Protein AF-A0A8T5SVM9-F1 (afdb_monomer_lite)

Radius of gyration: 19.61 Å; chains: 1; bounding box: 52×28×61 Å

Foldseek 3Di:
DQAKKFKAFLPQGHTLAMDGQDPPDCDPQQSVQQSVQLVVQVVDPPHDNQQWDDGPVQWTWGWDDAPNGIIIIGIDRPPDDPVLVNVLRHVLSVLLNVCVVPDDSVCCRVCSCVSSDPSPDDDDDDDDDDDPPPCPVVLVCQQVVVDPDVPRDRRDDADDDPDDDQGDDDPDGHDDDD

Secondary structure (DSSP, 8-state):
-EEEEEEEETTT--EEEEEE-SS----HHHHHHHHHHHHHHHHSTT--TTPPEEETTTEEEEEEEETTTEEEEEEE-S-S-HHHHHHHHHHHHHHHHHHHTTS-HHHHHHHHHHHHGGGT-----------TTSSHHHHHHHHTTSSPPTTS---------SS------TT-------

Sequence (178 aa):
MIHNVLLIEKADGNVVVKTRFWKIDFLESDIAEFLAGFRDLYTTEGLAEDTPVFVAEKHKVFHGTVDGDMLLLLVTDGRDEDRVIQHRVREGAARVSTALRGNSIGYIRDNLDDILGELIFTRFKVSFVGSGGVGKSTLLRLLFGKEPAPGGYTPTINVAVDSSETIQFGTFLVTVWD

Structure (mmCIF, N/CA/C/O backbone):
data_AF-A0A8T5SVM9-F1
#
_entry.id   AF-A0A8T5SVM9-F1
#
loop_
_atom_site.group_PDB
_atom_site.id
_atom_site.type_symbol
_atom_site.label_atom_id
_atom_site.label_alt_id
_atom_site.label_comp_id
_atom_site.label_asym_id
_atom_site.label_entity_id
_atom_site.label_seq_id
_atom_site.pdbx_PDB_ins_code
_atom_site.Cartn_x
_atom_site.Cartn_y
_atom_site.Cartn_z
_atom_site.occupancy
_atom_site.B_iso_or_equiv
_atom_site.auth_seq_id
_atom_site.auth_comp_id
_atom_site.auth_asym_id
_atom_site.auth_atom_id
_atom_site.pdbx_PDB_model_num
ATOM 1 N N . MET A 1 1 ? 8.673 6.467 2.342 1.00 81.00 1 MET A N 1
ATOM 2 C CA . MET A 1 1 ? 8.393 5.392 1.391 1.00 81.00 1 MET A CA 1
ATOM 3 C C . MET A 1 1 ? 7.391 4.374 1.857 1.00 81.00 1 MET A C 1
ATOM 5 O O . MET A 1 1 ? 7.600 3.735 2.885 1.00 81.00 1 MET A O 1
ATOM 9 N N . ILE A 1 2 ? 6.359 4.137 1.043 1.00 90.00 2 ILE A N 1
ATOM 10 C CA . ILE A 1 2 ? 5.454 2.988 1.185 1.00 90.00 2 ILE A CA 1
ATOM 11 C C . ILE A 1 2 ? 6.179 1.722 0.732 1.00 90.00 2 ILE A C 1
ATOM 13 O O . ILE A 1 2 ? 6.588 1.616 -0.426 1.00 90.00 2 ILE A O 1
ATOM 17 N N . HIS A 1 3 ? 6.310 0.746 1.633 1.00 90.19 3 HIS A N 1
ATOM 18 C CA . HIS A 1 3 ? 7.018 -0.494 1.343 1.00 90.19 3 HIS A CA 1
ATOM 19 C C . HIS A 1 3 ? 6.173 -1.772 1.359 1.00 90.19 3 HIS A C 1
ATOM 21 O O . HIS A 1 3 ? 6.505 -2.719 0.638 1.00 90.19 3 HIS A O 1
ATOM 27 N N . ASN A 1 4 ? 5.060 -1.792 2.095 1.00 94.25 4 ASN A N 1
ATOM 28 C CA . ASN A 1 4 ? 4.025 -2.820 1.968 1.00 94.25 4 ASN A CA 1
ATOM 29 C C . ASN A 1 4 ? 2.640 -2.175 1.904 1.00 94.25 4 ASN A C 1
ATOM 31 O O . ASN A 1 4 ? 2.387 -1.162 2.555 1.00 94.25 4 ASN A O 1
ATOM 35 N N . VAL A 1 5 ? 1.742 -2.812 1.161 1.00 95.94 5 VAL A N 1
ATOM 36 C CA . VAL A 1 5 ? 0.309 -2.519 1.151 1.00 95.94 5 VAL A CA 1
ATOM 37 C C . VAL A 1 5 ? -0.434 -3.785 1.486 1.00 95.94 5 VAL A C 1
ATOM 39 O O . VAL A 1 5 ? -0.148 -4.835 0.911 1.00 95.94 5 VAL A O 1
ATOM 42 N N . LEU A 1 6 ? -1.369 -3.689 2.421 1.00 97.81 6 LEU A N 1
ATOM 43 C CA . LEU A 1 6 ? -2.169 -4.822 2.849 1.00 97.81 6 LEU A CA 1
ATOM 44 C C . LEU A 1 6 ? -3.638 -4.432 2.882 1.00 97.81 6 LEU A C 1
ATOM 46 O O . LEU A 1 6 ? -3.975 -3.338 3.320 1.00 97.81 6 LEU A O 1
ATOM 50 N N . LEU A 1 7 ? -4.503 -5.350 2.477 1.00 97.94 7 LEU A N 1
ATOM 51 C CA . LEU A 1 7 ? -5.898 -5.349 2.889 1.00 97.94 7 LEU A CA 1
ATOM 52 C C . LEU A 1 7 ? -6.058 -6.487 3.892 1.00 97.94 7 LEU A C 1
ATOM 54 O O . LEU A 1 7 ? -5.739 -7.635 3.568 1.00 97.94 7 LEU A O 1
ATOM 58 N N . ILE A 1 8 ? -6.512 -6.162 5.097 1.00 97.94 8 ILE A N 1
ATOM 59 C CA . ILE A 1 8 ? -6.701 -7.133 6.177 1.00 97.94 8 ILE A CA 1
ATOM 60 C C . ILE A 1 8 ? -8.121 -7.067 6.733 1.00 97.94 8 ILE A C 1
ATOM 62 O O . ILE A 1 8 ? -8.768 -6.019 6.680 1.00 97.94 8 ILE A O 1
ATOM 66 N N . GLU A 1 9 ? -8.591 -8.167 7.307 1.00 96.88 9 GLU A N 1
ATOM 67 C CA . GLU A 1 9 ? -9.802 -8.178 8.126 1.00 96.88 9 GLU A CA 1
ATOM 68 C C . GLU A 1 9 ? -9.537 -7.467 9.460 1.00 96.88 9 GLU A C 1
ATOM 70 O O . GLU A 1 9 ? -8.530 -7.699 10.130 1.00 96.88 9 GLU A O 1
ATOM 75 N N . LYS A 1 10 ? -10.451 -6.583 9.870 1.00 94.81 10 LYS A N 1
ATOM 76 C CA . LYS A 1 10 ? -10.325 -5.783 11.098 1.00 94.81 10 LYS A CA 1
ATOM 77 C C . LYS A 1 10 ? -10.420 -6.638 12.368 1.00 94.81 10 LYS A C 1
ATOM 79 O O . LYS A 1 10 ? -9.892 -6.253 13.412 1.00 94.81 10 LYS A O 1
ATOM 84 N N . ALA A 1 11 ? -11.126 -7.767 12.297 1.00 93.81 11 ALA A N 1
ATOM 85 C CA . ALA A 1 11 ? -11.430 -8.608 13.451 1.00 93.81 11 ALA A CA 1
ATOM 86 C C . ALA A 1 11 ? -10.179 -9.298 14.019 1.00 93.81 11 ALA A C 1
ATOM 88 O O . ALA A 1 11 ? -9.924 -9.221 15.224 1.00 93.81 11 ALA A O 1
ATOM 89 N N . ASP A 1 12 ? -9.389 -9.929 13.155 1.00 93.88 12 ASP A N 1
ATOM 90 C CA . ASP A 1 12 ? -8.274 -10.802 13.532 1.00 93.88 12 ASP A CA 1
ATOM 91 C C . ASP A 1 12 ? -6.975 -10.529 12.761 1.00 93.88 12 ASP A C 1
ATOM 93 O O . ASP A 1 12 ? -5.929 -11.061 13.127 1.00 93.88 12 ASP A O 1
ATOM 97 N N . GLY A 1 13 ? -7.008 -9.660 11.748 1.00 96.25 13 GLY A N 1
ATOM 98 C CA . GLY A 1 13 ? -5.839 -9.327 10.941 1.00 96.25 13 GLY A CA 1
ATOM 99 C C . GLY A 1 13 ? -5.555 -10.303 9.816 1.00 96.25 13 GLY A C 1
ATOM 100 O O . GLY A 1 13 ? -4.468 -10.229 9.238 1.00 96.25 13 GLY A O 1
ATOM 101 N N . ASN A 1 14 ? -6.501 -11.185 9.473 1.00 96.75 14 ASN A N 1
ATOM 102 C CA . ASN A 1 14 ? -6.359 -12.065 8.319 1.00 96.75 14 ASN A CA 1
ATOM 103 C C . ASN A 1 14 ? -6.029 -11.253 7.067 1.00 96.75 14 ASN A C 1
ATOM 105 O O . ASN A 1 14 ? -6.722 -10.297 6.714 1.00 96.75 14 ASN A O 1
ATOM 109 N N . VAL A 1 15 ? -4.960 -11.646 6.377 1.00 97.62 15 VAL A N 1
ATOM 110 C CA . VAL A 1 15 ? -4.504 -10.958 5.171 1.00 97.62 15 VAL A CA 1
ATOM 111 C C . VAL A 1 15 ? -5.347 -11.400 3.982 1.00 97.62 15 VAL A C 1
ATOM 113 O O . VAL A 1 15 ? -5.249 -12.538 3.529 1.00 97.62 15 VAL A O 1
ATOM 116 N N . VAL A 1 16 ? -6.128 -10.472 3.430 1.00 96.00 16 VAL A N 1
ATOM 117 C CA . VAL A 1 16 ? -6.869 -10.676 2.178 1.00 96.00 16 VAL A CA 1
ATOM 118 C C . VAL A 1 16 ? -5.912 -10.608 0.992 1.00 96.00 16 VAL A C 1
ATOM 120 O O . VAL A 1 16 ? -5.931 -11.461 0.104 1.00 96.00 16 VAL A O 1
ATOM 123 N N . VAL A 1 17 ? -5.061 -9.581 0.977 1.00 95.56 17 VAL A N 1
ATOM 124 C CA . VAL A 1 17 ? -4.038 -9.367 -0.049 1.00 95.56 17 VAL A CA 1
ATOM 125 C C . VAL A 1 17 ? -2.889 -8.546 0.519 1.00 95.56 17 VAL A C 1
ATOM 127 O O . VAL A 1 17 ? -3.089 -7.666 1.356 1.00 95.56 17 VAL A O 1
ATOM 130 N N . LYS A 1 18 ? -1.674 -8.843 0.052 1.00 94.38 18 LYS A N 1
ATOM 131 C CA . LYS A 1 18 ? -0.454 -8.125 0.408 1.00 94.38 18 LYS A CA 1
ATOM 132 C C . LYS A 1 18 ? 0.417 -7.921 -0.824 1.00 94.38 18 LYS A C 1
ATOM 134 O O . LYS A 1 18 ? 0.841 -8.892 -1.449 1.00 94.38 18 LYS A O 1
ATOM 139 N N . THR A 1 19 ? 0.761 -6.667 -1.086 1.00 90.06 19 THR A N 1
ATOM 140 C CA . THR A 1 19 ? 1.732 -6.272 -2.108 1.00 90.06 19 THR A CA 1
ATOM 141 C C . THR A 1 19 ? 2.967 -5.699 -1.417 1.00 90.06 19 THR A C 1
ATOM 143 O O . THR A 1 19 ? 2.868 -4.827 -0.551 1.00 90.06 19 THR A O 1
ATOM 146 N N . ARG A 1 20 ? 4.152 -6.203 -1.777 1.00 87.19 20 ARG A N 1
ATOM 147 C CA . ARG A 1 20 ? 5.443 -5.772 -1.222 1.00 87.19 20 ARG A CA 1
ATOM 148 C C . ARG A 1 20 ? 6.276 -5.111 -2.316 1.00 87.19 20 ARG A C 1
ATOM 150 O O . ARG A 1 20 ? 6.616 -5.767 -3.298 1.00 87.19 20 ARG A O 1
ATOM 157 N N . PHE A 1 21 ? 6.659 -3.853 -2.113 1.00 77.31 21 PHE A N 1
ATOM 158 C CA . PHE A 1 21 ? 7.423 -3.079 -3.102 1.00 77.31 21 PHE A CA 1
ATOM 159 C C . PHE A 1 21 ? 8.937 -3.132 -2.884 1.00 77.31 21 PHE A C 1
ATOM 161 O O . PHE A 1 21 ? 9.702 -2.810 -3.787 1.00 77.31 21 PHE A O 1
ATOM 168 N N . TRP A 1 22 ? 9.372 -3.559 -1.696 1.00 73.19 22 TRP A N 1
ATOM 169 C CA . TRP A 1 22 ? 10.771 -3.510 -1.262 1.00 73.19 22 TRP A CA 1
ATOM 170 C C . TRP A 1 22 ? 11.147 -4.738 -0.465 1.00 73.19 22 TRP A C 1
ATOM 172 O O . TRP A 1 22 ? 10.284 -5.415 0.084 1.00 73.19 22 TRP A O 1
ATOM 182 N N . LYS A 1 23 ? 12.445 -4.989 -0.293 1.00 78.25 23 LYS A N 1
ATOM 183 C CA . LYS A 1 23 ? 12.946 -6.048 0.600 1.00 78.25 23 LYS A CA 1
ATOM 184 C C . LYS A 1 23 ? 12.845 -5.664 2.088 1.00 78.25 23 LYS A C 1
ATOM 186 O O . LYS A 1 23 ? 13.755 -5.939 2.859 1.00 78.25 23 LYS A O 1
ATOM 191 N N . ILE A 1 24 ? 11.751 -5.005 2.470 1.00 82.69 24 ILE A N 1
ATOM 192 C CA . ILE A 1 24 ? 11.396 -4.690 3.852 1.00 82.69 24 ILE A CA 1
ATOM 193 C C . ILE A 1 24 ? 10.156 -5.512 4.193 1.00 82.69 24 ILE A C 1
ATOM 195 O O . ILE A 1 24 ? 9.064 -5.269 3.667 1.00 82.69 24 ILE A O 1
ATOM 199 N N . ASP A 1 25 ? 10.330 -6.497 5.065 1.00 89.06 25 ASP A N 1
ATOM 200 C CA . ASP A 1 25 ? 9.250 -7.389 5.466 1.00 89.06 25 ASP A CA 1
ATOM 201 C C . ASP A 1 25 ? 8.342 -6.752 6.521 1.00 89.06 25 ASP A C 1
ATOM 203 O O . ASP A 1 25 ? 8.806 -6.066 7.433 1.00 89.06 25 ASP A O 1
ATOM 207 N N . PHE A 1 26 ? 7.044 -7.013 6.362 1.00 95.62 26 PHE A N 1
ATOM 208 C CA . PHE A 1 26 ? 5.986 -6.731 7.331 1.00 95.62 26 PHE A CA 1
ATOM 209 C C . PHE A 1 26 ? 5.320 -8.060 7.689 1.00 95.62 26 PHE A C 1
ATOM 211 O O . PHE A 1 26 ? 4.613 -8.639 6.858 1.00 95.62 26 PHE A O 1
ATOM 218 N N . LEU A 1 27 ? 5.673 -8.619 8.838 1.00 95.50 27 LEU A N 1
ATOM 219 C CA . LEU A 1 27 ? 5.352 -9.991 9.231 1.00 95.50 27 LEU A CA 1
ATOM 220 C C . LEU A 1 27 ? 3.969 -10.085 9.889 1.00 95.50 27 LEU A C 1
ATOM 222 O O . LEU A 1 27 ? 3.358 -9.077 10.223 1.00 95.50 27 LEU A O 1
ATOM 226 N N . GLU A 1 28 ? 3.481 -11.305 10.113 1.00 95.56 28 GLU A N 1
ATOM 227 C CA . GLU A 1 28 ? 2.230 -11.526 10.858 1.00 95.56 28 GLU A CA 1
ATOM 228 C C . GLU A 1 28 ? 2.304 -10.973 12.290 1.00 95.56 28 GLU A C 1
ATOM 230 O O . GLU A 1 28 ? 1.329 -10.410 12.782 1.00 95.56 28 GLU A O 1
ATOM 235 N N . SER A 1 29 ? 3.477 -11.043 12.931 1.00 96.31 29 SER A N 1
ATOM 236 C CA . SER A 1 29 ? 3.722 -10.397 14.227 1.00 96.31 29 SER A CA 1
ATOM 237 C C . SER A 1 29 ? 3.523 -8.883 14.169 1.00 96.31 29 SER A C 1
ATOM 239 O O . SER A 1 29 ? 2.940 -8.310 15.084 1.00 96.31 29 SER A O 1
ATOM 241 N N . ASP A 1 30 ? 3.952 -8.254 13.071 1.00 97.94 30 ASP A N 1
ATOM 242 C CA . ASP A 1 30 ? 3.835 -6.810 12.868 1.00 97.94 30 ASP A CA 1
ATOM 243 C C . ASP A 1 30 ? 2.355 -6.418 12.653 1.00 97.94 30 ASP A C 1
ATOM 245 O O . ASP A 1 30 ? 1.907 -5.371 13.114 1.00 97.94 30 ASP A O 1
ATOM 249 N N . ILE A 1 31 ? 1.552 -7.280 12.010 1.00 98.06 31 ILE A N 1
ATOM 250 C CA . ILE A 1 31 ? 0.095 -7.089 11.876 1.00 98.06 31 ILE A CA 1
ATOM 251 C C . ILE A 1 31 ? -0.597 -7.183 13.241 1.00 98.06 31 ILE A C 1
ATOM 253 O O . ILE A 1 31 ? -1.464 -6.367 13.551 1.00 98.06 31 ILE A O 1
ATOM 257 N N . ALA A 1 32 ? -0.220 -8.162 14.065 1.00 97.12 32 ALA A N 1
ATOM 258 C CA . ALA A 1 32 ? -0.790 -8.324 15.398 1.00 97.12 32 ALA A CA 1
ATOM 259 C C . ALA A 1 32 ? -0.465 -7.124 16.306 1.00 97.12 32 ALA A C 1
ATOM 261 O O . ALA A 1 32 ? -1.351 -6.609 16.990 1.00 97.12 32 ALA A O 1
ATOM 262 N N . GLU A 1 33 ? 0.781 -6.644 16.269 1.00 97.44 33 GLU A N 1
ATOM 263 C CA . GLU A 1 33 ? 1.210 -5.436 16.979 1.00 97.44 33 GLU A CA 1
ATOM 264 C C . GLU A 1 33 ? 0.470 -4.189 16.468 1.00 97.44 33 GLU A C 1
ATOM 266 O O . GLU A 1 33 ? -0.045 -3.409 17.271 1.00 97.44 33 GLU A O 1
ATOM 271 N N . PHE A 1 34 ? 0.315 -4.047 15.144 1.00 97.88 34 PHE A N 1
ATOM 272 C CA . PHE A 1 34 ? -0.510 -2.993 14.549 1.00 97.88 34 PHE A CA 1
ATOM 273 C C . PHE A 1 34 ? -1.942 -3.019 15.094 1.00 97.88 34 PHE A C 1
ATOM 275 O O . PHE A 1 34 ? -2.451 -1.981 15.502 1.00 97.88 34 PHE A O 1
ATOM 282 N N . LEU A 1 35 ? -2.602 -4.182 15.112 1.00 96.88 35 LEU A N 1
ATOM 283 C CA . LEU A 1 35 ? -3.989 -4.290 15.569 1.00 96.88 35 LEU A CA 1
ATOM 284 C C . LEU A 1 35 ? -4.154 -3.968 17.053 1.00 96.88 35 LEU A C 1
ATOM 286 O O . LEU A 1 35 ? -5.185 -3.410 17.430 1.00 96.88 35 LEU A O 1
ATOM 290 N N . ALA A 1 36 ? -3.167 -4.307 17.885 1.00 95.25 36 ALA A N 1
ATOM 291 C CA . ALA A 1 36 ? -3.151 -3.897 19.283 1.00 95.25 36 ALA A CA 1
ATOM 292 C C . ALA A 1 36 ? -3.114 -2.364 19.390 1.00 95.25 36 ALA A C 1
ATOM 294 O O . ALA A 1 36 ? -4.038 -1.774 19.947 1.00 95.25 36 ALA A O 1
ATOM 295 N N . GLY A 1 37 ? -2.140 -1.717 18.738 1.00 95.25 37 GLY A N 1
ATOM 296 C CA . GLY A 1 37 ? -2.034 -0.255 18.735 1.00 95.25 37 GLY A CA 1
ATOM 297 C C . GLY A 1 37 ? -3.250 0.441 18.113 1.00 95.25 37 GLY A C 1
ATOM 298 O O . GLY A 1 37 ? -3.738 1.435 18.639 1.00 95.25 37 GLY A O 1
ATOM 299 N N . PHE A 1 38 ? -3.805 -0.110 17.033 1.00 94.62 38 PHE A N 1
ATOM 300 C CA . PHE A 1 38 ? -5.012 0.399 16.382 1.00 94.62 38 PHE A CA 1
ATOM 301 C C . PHE A 1 38 ? -6.231 0.357 17.310 1.00 94.62 38 PHE A C 1
ATOM 303 O O . PHE A 1 38 ? -7.015 1.299 17.319 1.00 94.62 38 PHE A O 1
ATOM 310 N N . ARG A 1 39 ? -6.402 -0.702 18.114 1.00 92.75 39 ARG A N 1
ATOM 311 C CA . ARG A 1 39 ? -7.482 -0.774 19.114 1.00 92.75 39 ARG A CA 1
ATOM 312 C C . ARG A 1 39 ? -7.279 0.254 20.225 1.00 92.75 39 ARG A C 1
ATOM 314 O O . ARG A 1 39 ? -8.248 0.907 20.612 1.00 92.75 39 ARG A O 1
ATOM 321 N N . ASP A 1 40 ? -6.039 0.445 20.666 1.00 91.31 40 ASP A N 1
ATOM 322 C CA . ASP A 1 40 ? -5.701 1.425 21.699 1.00 91.31 40 ASP A CA 1
ATOM 323 C C . ASP A 1 40 ? -6.039 2.857 21.257 1.00 91.31 40 ASP A C 1
ATOM 325 O O . ASP A 1 40 ? -6.560 3.631 22.068 1.00 91.31 40 ASP A O 1
ATOM 329 N N . LEU A 1 41 ? -5.861 3.193 19.968 1.00 89.75 41 LEU A N 1
ATOM 330 C CA . LEU A 1 41 ? -6.251 4.496 19.405 1.00 89.75 41 LEU A CA 1
ATOM 331 C C . LEU A 1 41 ? -7.725 4.833 19.668 1.00 89.75 41 LEU A C 1
ATOM 333 O O . LEU A 1 41 ? -8.024 5.953 20.065 1.00 89.75 41 LEU A O 1
ATOM 337 N N . TYR A 1 42 ? -8.643 3.873 19.503 1.00 81.31 42 TYR A N 1
ATOM 338 C CA . TYR A 1 42 ? -10.081 4.107 19.726 1.00 81.31 42 TYR A CA 1
ATOM 339 C C . TYR A 1 42 ? -10.448 4.291 21.196 1.00 81.31 42 TYR A C 1
ATOM 341 O O . TYR A 1 42 ? -11.511 4.825 21.507 1.00 81.31 42 TYR A O 1
ATOM 349 N N . THR A 1 43 ? -9.597 3.820 22.103 1.00 85.94 43 THR A N 1
ATOM 350 C CA . THR A 1 43 ? -9.823 3.930 23.549 1.00 85.94 43 THR A CA 1
ATOM 351 C C . THR A 1 43 ? -9.101 5.119 24.176 1.00 85.94 43 THR A C 1
ATOM 353 O O . THR A 1 43 ? -9.379 5.464 25.323 1.00 85.94 43 THR A O 1
ATOM 356 N N . THR A 1 44 ? -8.192 5.759 23.436 1.00 87.69 44 THR A N 1
ATOM 357 C CA . THR A 1 44 ? -7.355 6.845 23.943 1.00 87.69 44 THR A CA 1
ATOM 358 C C . THR A 1 44 ? -7.972 8.199 23.608 1.00 87.69 44 THR A C 1
ATOM 360 O O . THR A 1 44 ? -8.061 8.591 22.445 1.00 87.69 44 THR A O 1
ATOM 363 N N . GLU A 1 45 ? -8.368 8.953 24.634 1.00 84.75 45 GLU A N 1
ATOM 364 C CA . GLU A 1 45 ? -8.890 10.310 24.452 1.00 84.75 45 GLU A CA 1
ATOM 365 C C . GLU A 1 45 ? -7.831 11.254 23.855 1.00 84.75 45 GLU A C 1
ATOM 367 O O . GLU A 1 45 ? -6.677 11.284 24.282 1.00 84.75 45 GLU A O 1
ATOM 372 N N . GLY A 1 46 ? -8.240 12.066 22.875 1.00 83.06 46 GLY A N 1
ATOM 373 C CA . GLY A 1 46 ? -7.391 13.092 22.261 1.00 83.06 46 GLY A CA 1
ATOM 374 C C . GLY A 1 46 ? -6.571 12.635 21.050 1.00 83.06 46 GLY A C 1
ATOM 375 O O . GLY A 1 46 ? -5.928 13.479 20.425 1.00 83.06 46 GLY A O 1
ATOM 376 N N . LEU A 1 47 ? -6.620 11.352 20.676 1.00 86.25 47 LEU A N 1
ATOM 377 C CA . LEU A 1 47 ? -6.047 10.864 19.420 1.00 86.25 47 LEU A CA 1
ATOM 378 C C . LEU A 1 47 ? -7.098 10.838 18.309 1.00 86.25 47 LEU A C 1
ATOM 380 O O . LEU A 1 47 ? -8.253 10.477 18.523 1.00 86.25 47 LEU A O 1
ATOM 384 N N . ALA A 1 48 ? -6.688 11.231 17.103 1.00 88.06 48 ALA A N 1
ATOM 385 C CA . ALA A 1 48 ? -7.527 11.094 15.919 1.00 88.06 48 ALA A CA 1
ATOM 386 C C . ALA A 1 48 ? -7.545 9.631 15.454 1.00 88.06 48 ALA A C 1
ATOM 388 O O . ALA A 1 48 ? -6.518 8.952 15.506 1.00 88.06 48 ALA A O 1
ATOM 389 N N . GLU A 1 49 ? -8.680 9.154 14.941 1.00 87.12 49 GLU A N 1
ATOM 390 C CA . GLU A 1 49 ? -8.822 7.769 14.459 1.00 87.12 49 GLU A CA 1
ATOM 391 C C . GLU A 1 49 ? -7.874 7.423 13.296 1.00 87.12 49 GLU A C 1
ATOM 393 O O . GLU A 1 49 ? -7.589 6.250 13.066 1.00 87.12 49 GLU A O 1
ATOM 398 N N . ASP A 1 50 ? -7.374 8.424 12.562 1.00 89.62 50 ASP A N 1
ATOM 399 C CA . ASP A 1 50 ? -6.419 8.277 11.455 1.00 89.62 50 ASP A CA 1
ATOM 400 C C . ASP A 1 50 ? -4.957 8.548 11.859 1.00 89.62 50 ASP A C 1
ATOM 402 O O . ASP A 1 50 ? -4.079 8.711 11.000 1.00 89.62 50 ASP A O 1
ATOM 406 N N . THR A 1 51 ? -4.679 8.573 13.168 1.00 94.88 51 THR A N 1
ATOM 407 C CA . THR A 1 51 ? -3.313 8.638 13.705 1.00 94.88 51 THR A CA 1
ATOM 408 C C . THR A 1 51 ? -2.535 7.391 13.271 1.00 94.88 51 THR A C 1
ATOM 410 O O . THR A 1 51 ? -2.999 6.282 13.525 1.00 94.88 51 THR A O 1
ATOM 413 N N . PRO A 1 52 ? -1.357 7.521 12.636 1.00 96.69 52 PRO A N 1
ATOM 414 C CA . PRO A 1 52 ? -0.572 6.361 12.232 1.00 96.69 52 PRO A CA 1
ATOM 415 C C . PRO A 1 52 ? -0.043 5.586 13.446 1.00 96.69 52 PRO A C 1
ATOM 417 O O . PRO A 1 52 ? 0.357 6.178 14.449 1.00 96.69 52 PRO A O 1
ATOM 420 N N . VAL A 1 53 ? 0.016 4.261 13.324 1.00 96.62 53 VAL A N 1
ATOM 421 C CA . VAL A 1 53 ? 0.517 3.356 14.369 1.00 96.62 53 VAL A CA 1
ATOM 422 C C . VAL A 1 53 ? 1.971 2.993 14.074 1.00 96.62 53 VAL A C 1
ATOM 424 O O . VAL A 1 53 ? 2.306 2.613 12.950 1.00 96.62 53 VAL A O 1
ATOM 427 N N . PHE A 1 54 ? 2.841 3.100 15.077 1.00 96.38 54 PHE A N 1
ATOM 428 C CA . PHE A 1 54 ? 4.231 2.657 14.976 1.00 96.38 54 PHE A CA 1
ATOM 429 C C . PHE A 1 54 ? 4.363 1.201 15.423 1.00 96.38 54 PHE A C 1
ATOM 431 O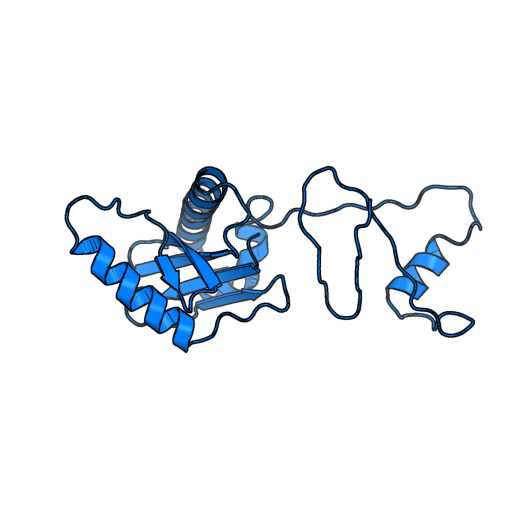 O . PHE A 1 54 ? 3.823 0.834 16.461 1.00 96.38 54 PHE A O 1
ATOM 438 N N . VAL A 1 55 ? 5.072 0.389 14.636 1.00 96.44 55 VAL A N 1
ATOM 439 C CA . VAL A 1 55 ? 5.200 -1.063 14.833 1.00 96.44 55 VAL A CA 1
ATOM 440 C C . VAL A 1 55 ? 6.651 -1.506 14.675 1.00 96.44 55 VAL A C 1
ATOM 442 O O . VAL A 1 55 ? 7.337 -1.083 13.734 1.00 96.44 55 VAL A O 1
ATOM 445 N N . ALA A 1 56 ? 7.108 -2.380 15.574 1.00 90.50 56 ALA A N 1
ATOM 446 C CA . ALA A 1 56 ? 8.431 -3.003 15.563 1.00 90.50 56 ALA A CA 1
ATOM 447 C C . ALA A 1 56 ? 9.596 -1.995 15.459 1.00 90.50 56 ALA A C 1
ATOM 449 O O . ALA A 1 56 ? 10.630 -2.295 14.863 1.00 90.50 56 ALA A O 1
ATOM 450 N N . GLU A 1 57 ? 9.398 -0.770 15.965 1.00 86.88 57 GLU A N 1
ATOM 451 C CA . GLU A 1 57 ? 10.339 0.368 15.911 1.00 86.88 57 GLU A CA 1
ATOM 452 C C . GLU A 1 57 ? 10.789 0.800 14.497 1.00 86.88 57 GLU A C 1
ATOM 454 O O . GLU A 1 57 ? 11.615 1.700 14.351 1.00 86.88 57 GLU A O 1
ATOM 459 N N . LYS A 1 58 ? 10.239 0.193 13.437 1.00 90.38 58 LYS A N 1
ATOM 460 C CA . LYS A 1 58 ? 10.675 0.391 12.042 1.00 90.38 58 LYS A CA 1
ATOM 461 C C . LYS A 1 58 ? 9.549 0.787 11.093 1.00 90.38 58 LYS A C 1
ATOM 463 O O . LYS A 1 58 ? 9.823 1.315 10.018 1.00 90.38 58 LYS A O 1
ATOM 468 N N . HIS A 1 59 ? 8.298 0.505 11.450 1.00 96.69 59 HIS A N 1
ATOM 469 C CA . HIS A 1 59 ? 7.153 0.725 10.577 1.00 96.69 59 HIS A CA 1
ATOM 470 C C . HIS A 1 59 ? 6.279 1.842 11.104 1.00 96.69 59 HIS A C 1
ATOM 472 O O . HIS A 1 59 ? 5.846 1.808 12.251 1.00 96.69 59 HIS A O 1
ATOM 478 N N . LYS A 1 60 ? 5.957 2.788 10.228 1.00 97.56 60 LYS A N 1
ATOM 479 C CA . LYS A 1 60 ? 4.872 3.739 10.434 1.00 97.56 60 LYS A CA 1
ATOM 480 C C . LYS A 1 60 ? 3.709 3.337 9.538 1.00 97.56 60 LYS A C 1
ATOM 482 O O . LYS A 1 60 ? 3.808 3.428 8.310 1.00 97.56 60 LYS A O 1
ATOM 487 N N . VAL A 1 61 ? 2.646 2.831 10.155 1.00 98.38 61 VAL A N 1
ATOM 488 C CA . VAL A 1 61 ? 1.492 2.233 9.483 1.00 98.38 61 VAL A CA 1
ATOM 489 C C . VAL A 1 61 ? 0.361 3.248 9.417 1.00 98.38 61 VAL A C 1
ATOM 491 O O . VAL A 1 61 ? -0.135 3.705 10.444 1.00 98.38 61 VAL A O 1
ATOM 494 N N . PHE A 1 62 ? -0.054 3.582 8.200 1.00 98.19 62 PHE A N 1
ATOM 495 C CA . PHE A 1 62 ? -1.251 4.375 7.942 1.00 98.19 62 PHE A CA 1
ATOM 496 C C . PHE A 1 62 ? -2.390 3.444 7.550 1.00 98.19 62 PHE A C 1
ATOM 498 O O . PHE A 1 62 ? -2.166 2.467 6.832 1.00 98.19 62 PHE A O 1
ATOM 505 N N . HIS A 1 63 ? -3.611 3.757 7.974 1.00 98.06 63 HIS A N 1
ATOM 506 C CA . HIS A 1 63 ? -4.764 2.884 7.770 1.00 98.06 63 HIS A CA 1
ATOM 507 C C . HIS A 1 63 ? -6.014 3.631 7.307 1.00 98.06 63 HIS A C 1
ATOM 509 O O . HIS A 1 63 ? -6.183 4.825 7.543 1.00 98.06 63 HIS A O 1
ATOM 515 N N . GLY A 1 64 ? -6.906 2.899 6.643 1.00 97.06 64 GLY A N 1
ATOM 516 C CA . GLY A 1 64 ? -8.223 3.375 6.239 1.00 97.06 64 GLY A CA 1
ATOM 517 C C . GLY A 1 64 ? -9.247 2.247 6.273 1.00 97.06 64 GLY A C 1
ATOM 518 O O . GLY A 1 64 ? -8.976 1.141 5.809 1.00 97.06 64 GLY A O 1
ATOM 519 N N . THR A 1 65 ? -10.426 2.527 6.824 1.00 95.88 65 THR A N 1
ATOM 520 C CA . THR A 1 65 ? -11.522 1.555 6.916 1.00 95.88 65 THR A CA 1
ATOM 521 C C . THR A 1 65 ? -12.142 1.297 5.545 1.00 95.88 65 THR A C 1
ATOM 523 O O . THR A 1 65 ? -12.500 2.232 4.829 1.00 95.88 65 THR A O 1
ATOM 526 N N . VAL A 1 66 ? -12.315 0.021 5.207 1.00 96.94 66 VAL A N 1
ATOM 527 C CA . VAL A 1 66 ? -12.962 -0.461 3.983 1.00 96.94 66 VAL A CA 1
ATOM 528 C C . VAL A 1 66 ? -14.214 -1.236 4.388 1.00 96.94 66 VAL A C 1
ATOM 530 O O . VAL A 1 66 ? -14.112 -2.263 5.051 1.00 96.94 66 VAL A O 1
ATOM 533 N N . ASP A 1 67 ? -15.393 -0.718 4.031 1.00 90.69 67 ASP A N 1
ATOM 534 C CA . ASP A 1 67 ? -16.711 -1.314 4.325 1.00 90.69 67 ASP A CA 1
ATOM 535 C C . ASP A 1 67 ? -16.946 -1.718 5.800 1.00 90.69 67 ASP A C 1
ATOM 537 O O . ASP A 1 67 ? -17.761 -2.580 6.097 1.00 90.69 67 ASP A O 1
ATOM 541 N N . GLY A 1 68 ? -16.256 -1.077 6.750 1.00 86.69 68 GLY A N 1
ATOM 542 C CA . GLY A 1 68 ? -16.421 -1.290 8.197 1.00 86.69 68 GLY A CA 1
ATOM 543 C C . GLY A 1 68 ? -15.638 -2.476 8.773 1.00 86.69 68 GLY A C 1
ATOM 544 O O . GLY A 1 68 ? -15.119 -2.367 9.888 1.00 86.69 68 GLY A O 1
ATOM 545 N N . ASP A 1 69 ? -15.486 -3.544 7.991 1.00 92.50 69 ASP A N 1
ATOM 546 C CA . ASP A 1 69 ? -14.941 -4.830 8.448 1.00 92.50 69 ASP A CA 1
ATOM 547 C C . ASP A 1 69 ? -13.496 -5.090 8.000 1.00 92.50 69 ASP A C 1
ATOM 549 O O . ASP A 1 69 ? -12.847 -6.012 8.495 1.00 92.50 69 ASP A O 1
ATOM 553 N N . MET A 1 70 ? -12.959 -4.272 7.093 1.00 96.94 70 MET A N 1
ATOM 554 C CA . MET A 1 70 ? -11.589 -4.389 6.594 1.00 96.94 70 MET A CA 1
ATOM 555 C C . MET A 1 70 ? -10.787 -3.106 6.811 1.00 96.94 70 MET A C 1
ATOM 557 O O . MET A 1 70 ? -11.333 -2.007 6.942 1.00 96.94 70 MET A O 1
ATOM 561 N N . LEU A 1 71 ? -9.464 -3.249 6.814 1.00 97.81 71 LEU A N 1
ATOM 562 C CA . LEU A 1 71 ? -8.506 -2.152 6.876 1.00 97.81 71 LEU A CA 1
ATOM 563 C C . LEU A 1 71 ? -7.556 -2.229 5.683 1.00 97.81 71 LEU A C 1
ATOM 565 O O . LEU A 1 71 ? -6.908 -3.253 5.459 1.00 97.81 71 LEU A O 1
ATOM 569 N N . LEU A 1 72 ? -7.446 -1.129 4.942 1.00 98.31 72 LEU A N 1
ATOM 570 C CA . LEU A 1 72 ? -6.340 -0.906 4.018 1.00 98.31 72 LEU A CA 1
ATOM 571 C C . LEU A 1 72 ? -5.171 -0.315 4.804 1.00 98.31 72 LEU A C 1
ATOM 573 O O . LEU A 1 72 ? -5.332 0.730 5.430 1.00 98.31 72 LEU A O 1
ATOM 577 N N . LEU A 1 73 ? -4.006 -0.953 4.735 1.00 98.44 73 LEU A N 1
ATOM 578 C CA . LEU A 1 73 ? -2.774 -0.519 5.382 1.00 98.44 73 LEU A CA 1
ATOM 579 C C . LEU A 1 73 ? -1.750 -0.072 4.341 1.00 98.44 73 LEU A C 1
ATOM 581 O O . LEU A 1 73 ? -1.443 -0.821 3.411 1.00 98.44 73 LEU A O 1
ATOM 585 N N . LEU A 1 74 ? -1.172 1.112 4.541 1.00 97.50 74 LEU A N 1
ATOM 586 C CA . LEU A 1 74 ? 0.044 1.563 3.868 1.00 97.50 74 LEU A CA 1
ATOM 587 C C . LEU A 1 74 ? 1.174 1.578 4.898 1.00 97.50 74 LEU A C 1
ATOM 589 O O . LEU A 1 74 ? 1.201 2.413 5.803 1.00 97.50 74 LEU A O 1
ATOM 593 N N . VAL A 1 75 ? 2.106 0.639 4.768 1.00 97.50 75 VAL A N 1
ATOM 594 C CA . VAL A 1 75 ? 3.239 0.496 5.685 1.00 97.50 75 VAL A CA 1
ATOM 595 C C . VAL A 1 75 ? 4.420 1.272 5.129 1.00 97.50 75 VAL A C 1
ATOM 597 O O . VAL A 1 75 ? 4.829 1.037 3.988 1.00 97.50 75 VAL A O 1
ATOM 600 N N . THR A 1 76 ? 4.965 2.184 5.929 1.00 94.69 76 THR A N 1
ATOM 601 C CA . THR A 1 76 ? 6.052 3.073 5.515 1.00 94.69 76 THR A CA 1
ATOM 602 C C . THR A 1 76 ? 7.244 3.033 6.463 1.00 94.69 76 THR A C 1
ATOM 604 O O . THR A 1 76 ? 7.136 2.593 7.605 1.00 94.69 76 THR A O 1
ATOM 607 N N . ASP A 1 77 ? 8.370 3.559 5.991 1.00 89.88 77 ASP A N 1
ATOM 608 C CA . ASP A 1 77 ? 9.565 3.844 6.796 1.00 89.88 77 ASP A CA 1
ATOM 609 C C . ASP A 1 77 ? 9.579 5.267 7.392 1.00 89.88 77 ASP A C 1
ATOM 611 O O . ASP A 1 77 ? 10.593 5.709 7.926 1.00 89.88 77 ASP A O 1
ATOM 615 N N . GLY A 1 78 ? 8.472 6.010 7.264 1.00 87.56 78 GLY A N 1
ATOM 616 C CA . GLY A 1 78 ? 8.320 7.356 7.821 1.00 87.56 78 GLY A CA 1
ATOM 617 C C . GLY A 1 78 ? 9.071 8.478 7.094 1.00 87.56 78 GLY A C 1
ATOM 618 O O . GLY A 1 78 ? 9.085 9.595 7.602 1.00 87.56 78 GLY A O 1
ATOM 619 N N . ARG A 1 79 ? 9.685 8.224 5.927 1.00 85.56 79 ARG A N 1
ATOM 620 C CA . ARG A 1 79 ? 10.385 9.271 5.151 1.00 85.56 79 ARG A CA 1
ATOM 621 C C . ARG A 1 79 ? 9.460 10.224 4.385 1.00 85.56 79 ARG A C 1
ATOM 623 O O . ARG A 1 79 ? 9.875 11.334 4.070 1.00 85.56 79 ARG A O 1
ATOM 630 N N . ASP A 1 80 ? 8.245 9.782 4.068 1.00 84.81 80 ASP A N 1
ATOM 631 C CA . ASP A 1 80 ? 7.250 10.601 3.365 1.00 84.81 80 ASP A CA 1
ATOM 632 C C . ASP A 1 80 ? 6.512 11.543 4.321 1.00 84.81 80 ASP A C 1
ATOM 634 O O . ASP A 1 80 ? 6.359 11.246 5.504 1.00 84.81 80 ASP A O 1
ATOM 638 N N . GLU A 1 81 ? 5.967 12.640 3.788 1.00 87.75 81 GLU A N 1
ATOM 639 C CA . GLU A 1 81 ? 5.065 13.517 4.540 1.00 87.75 81 GLU A CA 1
ATOM 640 C C . GLU A 1 81 ? 3.774 12.769 4.918 1.00 87.75 81 GLU A C 1
ATOM 642 O O . GLU A 1 81 ? 3.019 12.320 4.051 1.00 87.75 81 GLU A O 1
ATOM 647 N N . ASP A 1 82 ? 3.474 12.705 6.217 1.00 93.62 82 ASP A N 1
ATOM 648 C CA . ASP A 1 82 ? 2.302 12.009 6.767 1.00 93.62 82 ASP A CA 1
ATOM 649 C C . ASP A 1 82 ? 1.000 12.363 6.057 1.00 93.62 82 ASP A C 1
ATOM 651 O O . ASP A 1 82 ? 0.207 11.483 5.730 1.00 93.62 82 ASP A O 1
ATOM 655 N N . ARG A 1 83 ? 0.793 13.651 5.771 1.00 91.38 83 ARG A N 1
ATOM 656 C CA . ARG A 1 83 ? -0.427 14.145 5.131 1.00 91.38 83 ARG A CA 1
ATOM 657 C C . ARG A 1 83 ? -0.625 13.554 3.735 1.00 91.38 83 ARG A C 1
ATOM 659 O O . ARG A 1 83 ? -1.758 13.287 3.334 1.00 91.38 83 ARG A O 1
ATOM 666 N N . VAL A 1 84 ? 0.466 13.327 3.004 1.00 90.69 84 VAL A N 1
ATOM 667 C CA . VAL A 1 84 ? 0.435 12.706 1.675 1.00 90.69 84 VAL A CA 1
ATOM 668 C C . VAL A 1 84 ? 0.029 11.240 1.795 1.00 90.69 84 VAL A C 1
ATOM 670 O O . VAL A 1 84 ? -0.837 10.781 1.049 1.00 90.69 84 VAL A O 1
ATOM 673 N N . ILE A 1 85 ? 0.592 10.507 2.757 1.00 94.69 85 ILE A N 1
ATOM 674 C CA . ILE A 1 85 ? 0.273 9.086 2.950 1.00 94.69 85 ILE A CA 1
ATOM 675 C C . ILE A 1 85 ? -1.140 8.895 3.512 1.00 94.69 85 ILE A C 1
ATOM 677 O O . ILE A 1 85 ? -1.876 8.037 3.026 1.00 94.69 85 ILE A O 1
ATOM 681 N N . GLN A 1 86 ? -1.566 9.740 4.454 1.00 95.88 86 GLN A N 1
ATOM 682 C CA . GLN A 1 86 ? -2.939 9.774 4.968 1.00 95.88 86 GLN A CA 1
ATOM 683 C C . GLN A 1 86 ? -3.958 10.021 3.853 1.00 95.88 86 GLN A C 1
ATOM 685 O O . GLN A 1 86 ? -4.993 9.356 3.787 1.00 95.88 86 GLN A O 1
ATOM 690 N N . HIS A 1 87 ? -3.669 10.951 2.940 1.00 95.19 87 HIS A N 1
ATOM 691 C CA . HIS A 1 87 ? -4.521 11.178 1.779 1.00 95.19 87 HIS A CA 1
ATOM 692 C C . HIS A 1 87 ? -4.604 9.929 0.887 1.00 95.19 87 HIS A C 1
ATOM 694 O O . HIS A 1 87 ? -5.708 9.494 0.550 1.00 95.19 87 HIS A O 1
ATOM 700 N N . ARG A 1 88 ? -3.459 9.302 0.579 1.00 95.25 88 ARG A N 1
ATOM 701 C CA . ARG A 1 88 ? -3.387 8.084 -0.246 1.00 95.25 88 ARG A CA 1
ATOM 702 C C . ARG A 1 88 ? -4.133 6.903 0.371 1.00 95.25 88 ARG A C 1
ATOM 704 O O . ARG A 1 88 ? -4.845 6.214 -0.355 1.00 95.25 88 ARG A O 1
ATOM 711 N N . VAL A 1 89 ? -4.013 6.662 1.681 1.00 97.44 89 VAL A N 1
ATOM 712 C CA . VAL A 1 89 ? -4.725 5.545 2.332 1.00 97.44 89 VAL A CA 1
ATOM 713 C C . VAL A 1 89 ? -6.228 5.794 2.377 1.00 97.44 89 VAL A C 1
ATOM 715 O O . VAL A 1 89 ? -7.005 4.880 2.114 1.00 97.44 89 VAL A O 1
ATOM 718 N N . ARG A 1 90 ? -6.652 7.038 2.629 1.00 96.88 90 ARG A N 1
ATOM 719 C CA . ARG A 1 90 ? -8.070 7.414 2.653 1.00 96.88 90 ARG A CA 1
ATOM 720 C C . ARG A 1 90 ? -8.711 7.249 1.279 1.00 96.88 90 ARG A C 1
ATOM 722 O O . ARG A 1 90 ? -9.783 6.658 1.165 1.00 96.88 90 ARG A O 1
ATOM 729 N N . GLU A 1 91 ? -8.052 7.746 0.235 1.00 97.62 91 GLU A N 1
ATOM 730 C CA . GLU A 1 91 ? -8.540 7.596 -1.134 1.00 97.62 91 GLU A CA 1
ATOM 731 C C . GLU A 1 91 ? -8.486 6.132 -1.594 1.00 97.62 91 GLU A C 1
ATOM 733 O O . GLU A 1 91 ? -9.447 5.632 -2.179 1.00 97.62 91 GLU A O 1
ATOM 738 N N . GLY A 1 92 ? -7.410 5.414 -1.264 1.00 97.06 92 GLY A N 1
ATOM 739 C CA . GLY A 1 92 ? -7.270 3.988 -1.541 1.00 97.06 92 GLY A CA 1
ATOM 740 C C . GLY A 1 92 ? -8.395 3.164 -0.915 1.00 97.06 92 GLY A C 1
ATOM 741 O O . GLY A 1 92 ? -9.034 2.376 -1.609 1.00 97.06 92 GLY A O 1
ATOM 742 N N . ALA A 1 93 ? -8.708 3.394 0.363 1.00 97.81 93 ALA A N 1
ATOM 743 C CA . ALA A 1 93 ? -9.780 2.691 1.062 1.00 97.81 93 ALA A CA 1
ATOM 744 C C . ALA A 1 93 ? -11.151 2.943 0.407 1.00 97.81 93 ALA A C 1
ATOM 746 O O . ALA A 1 93 ? -11.929 2.007 0.211 1.00 97.81 93 ALA A O 1
ATOM 747 N N . ALA A 1 94 ? -11.421 4.181 -0.025 1.00 97.44 94 ALA A N 1
ATOM 748 C CA . ALA A 1 94 ? -12.646 4.524 -0.749 1.00 97.44 94 ALA A CA 1
ATOM 749 C C . ALA A 1 94 ? -12.750 3.818 -2.115 1.00 97.44 94 ALA A C 1
ATOM 751 O O . ALA A 1 94 ? -13.831 3.353 -2.495 1.00 97.44 94 ALA A O 1
ATOM 752 N N . ARG A 1 95 ? -11.634 3.690 -2.849 1.00 97.25 95 ARG A N 1
ATOM 753 C CA . ARG A 1 95 ? -11.590 2.947 -4.121 1.00 97.25 95 ARG A CA 1
ATOM 754 C C . ARG A 1 95 ? -11.832 1.453 -3.914 1.00 97.25 95 ARG A C 1
ATOM 756 O O . ARG A 1 95 ? -12.617 0.867 -4.656 1.00 97.25 95 ARG A O 1
ATOM 763 N N . VAL A 1 96 ? -11.227 0.856 -2.885 1.00 97.31 96 VAL A N 1
ATOM 764 C CA . VAL A 1 96 ? -11.440 -0.562 -2.547 1.00 97.31 96 VAL A CA 1
ATOM 765 C C . VAL A 1 96 ? -12.892 -0.816 -2.123 1.00 97.31 96 VAL A C 1
ATOM 767 O O . VAL A 1 96 ? -13.514 -1.732 -2.653 1.00 97.31 96 VAL A O 1
ATOM 770 N N . SER A 1 97 ? -13.471 0.031 -1.263 1.00 97.19 97 SER A N 1
ATOM 771 C CA . SER A 1 97 ? -14.896 -0.038 -0.883 1.00 97.19 97 SER A CA 1
ATOM 772 C C . SER A 1 97 ? -15.812 0.054 -2.109 1.00 97.19 97 SER A C 1
ATOM 774 O O . SER A 1 97 ? -16.733 -0.740 -2.286 1.00 97.19 97 SER A O 1
ATOM 776 N N . THR A 1 98 ? -15.523 0.974 -3.033 1.00 96.56 98 THR A N 1
ATOM 777 C CA . THR A 1 98 ? -16.296 1.102 -4.278 1.00 96.56 98 THR A CA 1
ATOM 778 C C . THR A 1 98 ? -16.203 -0.160 -5.137 1.00 96.56 98 THR A C 1
ATOM 780 O O . THR A 1 98 ? -17.217 -0.612 -5.669 1.00 96.56 98 THR A O 1
ATOM 783 N N . ALA A 1 99 ? -15.011 -0.751 -5.255 1.00 96.00 99 ALA A N 1
ATOM 784 C CA . ALA A 1 99 ? -14.815 -1.986 -6.003 1.00 96.00 99 ALA A CA 1
ATOM 785 C C . ALA 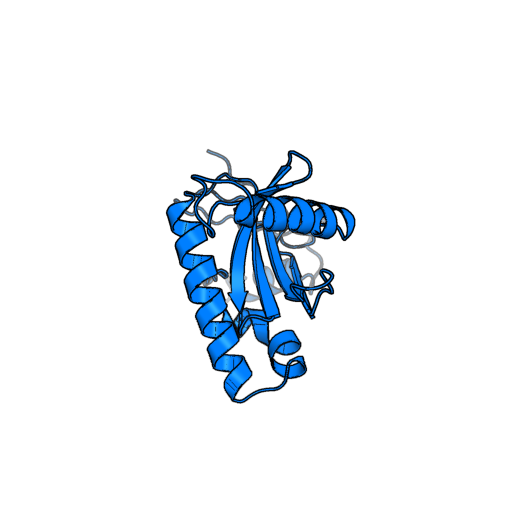A 1 99 ? -15.572 -3.168 -5.369 1.00 96.00 99 ALA A C 1
ATOM 787 O O . ALA A 1 99 ? -16.176 -3.953 -6.100 1.00 96.00 99 ALA A O 1
ATOM 788 N N . LEU A 1 100 ? -15.615 -3.266 -4.038 1.00 95.12 100 LEU A N 1
ATOM 789 C CA . LEU A 1 100 ? -16.320 -4.331 -3.313 1.00 95.12 10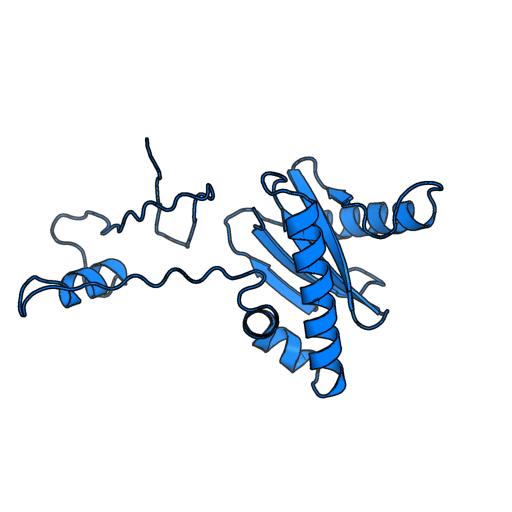0 LEU A CA 1
ATOM 790 C C . LEU A 1 100 ? -17.839 -4.321 -3.521 1.00 95.12 100 LEU A C 1
ATOM 792 O O . LEU A 1 100 ? -18.451 -5.383 -3.577 1.00 95.12 100 LEU A O 1
ATOM 796 N N . ARG A 1 101 ? -18.463 -3.153 -3.726 1.00 93.25 101 ARG A N 1
ATOM 797 C CA . ARG A 1 101 ? -19.925 -3.052 -3.933 1.00 93.25 101 ARG A CA 1
ATOM 798 C C . ARG A 1 101 ? -20.455 -3.839 -5.135 1.00 93.25 101 ARG A C 1
ATOM 800 O O . ARG A 1 101 ? -21.653 -4.102 -5.197 1.00 93.25 101 ARG A O 1
ATOM 807 N N . GLY A 1 102 ? -19.598 -4.180 -6.096 1.00 90.38 102 GLY A N 1
ATOM 808 C CA . GLY A 1 102 ? -19.974 -4.935 -7.294 1.00 90.38 102 GLY A CA 1
ATOM 809 C C . GLY A 1 102 ? -19.103 -6.155 -7.574 1.00 90.38 102 GLY A C 1
ATOM 810 O O . GLY A 1 102 ? -19.335 -6.830 -8.573 1.00 90.38 102 GLY A O 1
ATOM 811 N N . ASN A 1 103 ? -18.105 -6.437 -6.734 1.00 95.06 103 ASN A N 1
ATOM 812 C CA . ASN A 1 103 ? -17.124 -7.485 -6.986 1.00 95.06 103 ASN A CA 1
ATOM 813 C C . ASN A 1 103 ? -16.874 -8.334 -5.738 1.00 95.06 103 ASN A C 1
ATOM 815 O O . ASN A 1 103 ? -17.098 -7.912 -4.609 1.00 95.06 103 ASN A O 1
ATOM 819 N N . SER A 1 104 ? -16.382 -9.553 -5.946 1.00 95.25 104 SER A N 1
ATOM 820 C CA . SER A 1 104 ? -16.010 -10.443 -4.847 1.00 95.25 104 SER A CA 1
ATOM 821 C C . SER A 1 104 ? -14.698 -10.012 -4.188 1.00 95.25 104 SER A C 1
ATOM 823 O O . SER A 1 104 ? -13.855 -9.362 -4.804 1.00 95.25 104 SER A O 1
ATOM 825 N N . ILE A 1 105 ? -14.462 -10.479 -2.961 1.00 93.56 105 ILE A N 1
ATOM 826 C CA . ILE A 1 105 ? -13.154 -10.357 -2.295 1.00 93.56 105 ILE A CA 1
ATOM 827 C C . ILE A 1 105 ? -12.031 -10.950 -3.166 1.00 93.56 105 ILE A C 1
ATOM 829 O O . ILE A 1 105 ? -10.943 -10.384 -3.244 1.00 93.56 105 ILE A O 1
ATOM 833 N N . GLY A 1 106 ? -12.308 -12.050 -3.881 1.00 95.25 106 GLY A N 1
ATOM 834 C CA . GLY A 1 106 ? -11.359 -12.651 -4.823 1.00 95.25 106 GLY A CA 1
ATOM 835 C C . GLY A 1 106 ? -10.934 -11.688 -5.934 1.00 95.25 106 GLY A C 1
ATOM 836 O O . GLY A 1 106 ? -9.750 -11.595 -6.233 1.00 95.25 106 GLY A O 1
ATOM 837 N N . TYR A 1 107 ? -11.868 -10.901 -6.478 1.00 95.38 107 TYR A N 1
ATOM 838 C CA . TYR A 1 107 ? -11.538 -9.862 -7.455 1.00 95.38 107 TYR A CA 1
ATOM 839 C C . TYR A 1 107 ? -10.624 -8.786 -6.858 1.00 95.38 107 TYR A C 1
ATOM 841 O O . TYR A 1 107 ? -9.662 -8.386 -7.505 1.00 95.38 107 TYR A O 1
ATOM 849 N N . ILE A 1 108 ? -10.886 -8.337 -5.625 1.00 95.12 108 ILE A N 1
ATOM 850 C CA . ILE A 1 108 ? -10.036 -7.339 -4.957 1.00 95.12 108 ILE A CA 1
ATOM 851 C C . ILE A 1 108 ? -8.622 -7.872 -4.767 1.00 95.12 108 ILE A C 1
ATOM 853 O O . ILE A 1 108 ? -7.661 -7.175 -5.080 1.00 95.12 108 ILE A O 1
ATOM 857 N N . ARG A 1 109 ? -8.494 -9.116 -4.300 1.00 94.25 109 ARG A N 1
ATOM 858 C CA . ARG A 1 109 ? -7.195 -9.766 -4.125 1.00 94.25 109 ARG A CA 1
ATOM 859 C C . ARG A 1 109 ? -6.401 -9.802 -5.428 1.00 94.25 109 ARG A C 1
ATOM 861 O O . ARG A 1 109 ? -5.208 -9.524 -5.415 1.00 94.25 109 ARG A O 1
ATOM 868 N N . ASP A 1 110 ? -7.067 -10.114 -6.533 1.00 93.69 110 ASP A N 1
ATOM 869 C CA . ASP A 1 110 ? -6.407 -10.289 -7.823 1.00 93.69 110 ASP A CA 1
ATOM 870 C C . ASP A 1 110 ? -6.140 -8.945 -8.545 1.00 93.69 110 ASP A C 1
ATOM 872 O O . ASP A 1 110 ? -5.335 -8.910 -9.471 1.00 93.69 110 ASP A O 1
ATOM 876 N N . ASN A 1 111 ? -6.776 -7.837 -8.125 1.00 93.94 111 ASN A N 1
ATOM 877 C CA . ASN A 1 111 ? -6.729 -6.539 -8.824 1.00 93.94 111 ASN A CA 1
ATOM 878 C C . ASN A 1 111 ? -6.390 -5.331 -7.920 1.00 93.94 111 ASN A C 1
ATOM 880 O O . ASN A 1 111 ? -6.597 -4.188 -8.332 1.00 93.94 111 ASN A O 1
ATOM 884 N N . LEU A 1 112 ? -5.885 -5.538 -6.696 1.00 92.62 112 LEU A N 1
ATOM 885 C CA . LEU A 1 112 ? -5.610 -4.445 -5.746 1.00 92.62 112 LEU A CA 1
ATOM 886 C C . LEU A 1 112 ? -4.693 -3.369 -6.345 1.00 92.62 112 LEU A C 1
ATOM 888 O O . LEU A 1 112 ? -4.951 -2.175 -6.191 1.00 92.62 112 LEU A O 1
ATOM 892 N N . ASP A 1 113 ? -3.653 -3.792 -7.059 1.00 88.69 113 ASP A N 1
ATOM 893 C CA . ASP A 1 113 ? -2.667 -2.896 -7.657 1.00 88.69 113 ASP A CA 1
ATOM 894 C C . ASP A 1 113 ? -3.301 -1.943 -8.687 1.00 88.69 113 ASP A C 1
ATOM 896 O O . ASP A 1 113 ? -2.993 -0.749 -8.714 1.00 88.69 113 ASP A O 1
ATOM 900 N N . ASP A 1 114 ? -4.243 -2.441 -9.493 1.00 90.00 114 ASP A N 1
ATOM 901 C CA . ASP A 1 114 ? -4.962 -1.633 -10.481 1.00 90.00 114 ASP A CA 1
ATOM 902 C C . ASP A 1 114 ? -6.014 -0.725 -9.826 1.00 90.00 114 ASP A C 1
ATOM 904 O O . ASP A 1 114 ? -6.187 0.420 -10.251 1.00 90.00 114 ASP A O 1
ATOM 908 N N . ILE A 1 115 ? -6.676 -1.192 -8.759 1.00 93.81 115 ILE A N 1
ATOM 909 C CA . ILE A 1 115 ? -7.641 -0.394 -7.982 1.00 93.81 115 ILE A CA 1
ATOM 910 C C . ILE A 1 115 ? -6.950 0.821 -7.349 1.00 93.81 115 ILE A C 1
ATOM 912 O O . ILE A 1 115 ? -7.461 1.946 -7.397 1.00 93.81 115 ILE A O 1
ATOM 916 N N . LEU A 1 116 ? -5.780 0.605 -6.750 1.00 91.94 116 LEU A N 1
ATOM 917 C CA . LEU A 1 116 ? -5.014 1.663 -6.099 1.00 91.94 116 LEU A CA 1
ATOM 918 C C . LEU A 1 116 ? -4.297 2.551 -7.127 1.00 91.94 116 LEU A C 1
ATOM 920 O O . LEU A 1 116 ? -4.242 3.770 -6.946 1.00 91.94 116 LEU A O 1
ATOM 924 N N . GLY A 1 117 ? -3.826 1.978 -8.237 1.00 85.50 117 GLY A N 1
ATOM 925 C CA . GLY A 1 117 ? -3.285 2.712 -9.378 1.00 85.50 117 GLY A CA 1
ATOM 926 C C . GLY A 1 117 ? -2.212 3.731 -8.982 1.00 85.50 117 GLY A C 1
ATOM 927 O O . GLY A 1 117 ? -1.363 3.479 -8.131 1.00 85.50 117 GLY A O 1
ATOM 928 N N . GLU A 1 118 ? -2.253 4.927 -9.564 1.00 80.88 118 GLU A N 1
ATOM 929 C CA . GLU A 1 118 ? -1.223 5.956 -9.339 1.00 80.88 118 GLU A CA 1
ATOM 930 C C . GLU A 1 118 ? -1.182 6.531 -7.909 1.00 80.88 118 GLU A C 1
ATOM 932 O O . GLU A 1 118 ? -0.243 7.251 -7.584 1.00 80.88 118 GLU A O 1
ATOM 937 N N . LEU A 1 119 ? -2.137 6.195 -7.026 1.00 83.75 119 LEU A N 1
ATOM 938 C CA . LEU A 1 119 ? -2.064 6.616 -5.619 1.00 83.75 119 LEU A CA 1
ATOM 939 C C . LEU A 1 119 ? -0.856 6.023 -4.906 1.00 83.75 119 LEU A C 1
ATOM 941 O O . LEU A 1 119 ? -0.272 6.666 -4.037 1.00 83.75 119 LEU A O 1
ATOM 945 N N . ILE A 1 120 ? -0.508 4.788 -5.260 1.00 81.25 120 ILE A N 1
ATOM 946 C CA . ILE A 1 120 ? 0.568 4.033 -4.620 1.00 81.25 120 ILE A CA 1
ATOM 947 C C . ILE A 1 120 ? 1.654 3.662 -5.631 1.00 81.25 120 ILE A C 1
ATOM 949 O O . ILE A 1 120 ? 2.834 3.628 -5.293 1.00 81.25 120 ILE A O 1
ATOM 953 N N . PHE A 1 121 ? 1.267 3.417 -6.883 1.00 67.31 121 PHE A N 1
ATOM 954 C CA . PHE A 1 121 ? 2.143 2.900 -7.922 1.00 67.31 121 PHE A CA 1
ATOM 955 C C . PHE A 1 121 ? 2.592 4.030 -8.847 1.00 67.31 121 PHE A C 1
ATOM 957 O O . PHE A 1 121 ? 1.989 4.273 -9.896 1.00 67.31 121 PHE A O 1
ATOM 964 N N . THR A 1 122 ? 3.691 4.700 -8.503 1.00 60.47 122 THR A N 1
ATOM 965 C CA . THR A 1 122 ? 4.353 5.606 -9.448 1.00 60.47 122 THR A CA 1
ATOM 966 C C . THR A 1 122 ? 4.995 4.773 -10.556 1.00 60.47 122 THR A C 1
ATOM 968 O O . THR A 1 122 ? 6.011 4.107 -10.358 1.00 60.47 122 THR A O 1
ATOM 971 N N . ARG A 1 123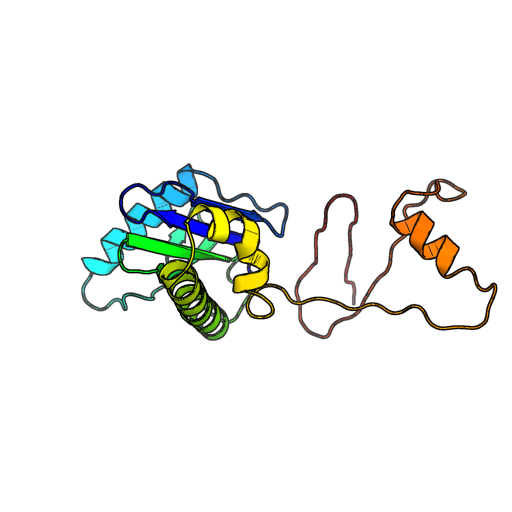 ? 4.392 4.769 -11.748 1.00 53.72 123 ARG A N 1
ATOM 972 C CA . ARG A 1 123 ? 4.944 4.058 -12.908 1.00 53.72 123 ARG A CA 1
ATOM 973 C C . ARG A 1 123 ? 6.000 4.926 -13.592 1.00 53.72 123 ARG A C 1
ATOM 975 O O . ARG A 1 123 ? 5.664 5.905 -14.253 1.00 53.72 123 ARG A O 1
ATOM 982 N N . PHE A 1 124 ? 7.268 4.524 -13.521 1.00 51.97 124 PHE A N 1
ATOM 983 C CA . PHE A 1 124 ? 8.313 5.116 -14.357 1.00 51.97 124 PHE A CA 1
ATOM 984 C C . PHE A 1 124 ? 8.238 4.550 -15.773 1.00 51.97 124 PHE A C 1
ATOM 986 O O . PHE A 1 124 ? 8.504 3.371 -16.014 1.00 51.97 124 PHE A O 1
ATOM 993 N N . LYS A 1 125 ? 7.872 5.399 -16.734 1.00 54.12 125 LYS A N 1
ATOM 994 C CA . LYS A 1 125 ? 7.933 5.060 -18.158 1.00 54.12 125 LYS A CA 1
ATOM 995 C C . LYS A 1 125 ? 9.275 5.514 -18.715 1.00 54.12 125 LYS A C 1
ATOM 997 O O . LYS A 1 125 ? 9.486 6.699 -18.947 1.00 54.12 125 LYS A O 1
ATOM 1002 N N . VAL A 1 126 ? 10.167 4.560 -18.961 1.00 65.62 126 VAL A N 1
ATOM 1003 C CA . VAL A 1 126 ? 11.460 4.811 -19.607 1.00 65.62 126 VAL A CA 1
ATOM 1004 C C . VAL A 1 126 ? 11.348 4.460 -21.089 1.00 65.62 126 VAL A C 1
ATOM 1006 O O . VAL A 1 126 ? 10.976 3.341 -21.438 1.00 65.62 126 VAL A O 1
ATOM 1009 N N . SER A 1 127 ? 11.660 5.416 -21.966 1.00 65.38 127 SER A N 1
ATOM 1010 C CA . SER A 1 127 ? 11.688 5.208 -23.419 1.00 65.38 127 SER A CA 1
ATOM 1011 C C . SER A 1 127 ? 13.113 5.296 -23.946 1.00 65.38 127 SER A C 1
ATOM 1013 O O . SER A 1 127 ? 13.815 6.272 -23.696 1.00 65.38 127 SER A O 1
ATOM 1015 N N . PHE A 1 128 ? 13.523 4.303 -24.733 1.00 68.69 128 PHE A N 1
ATOM 1016 C CA . PHE A 1 128 ? 14.781 4.344 -25.473 1.00 68.69 128 PHE A CA 1
ATOM 1017 C C . PHE A 1 128 ? 14.536 4.885 -26.881 1.00 68.69 128 PHE A C 1
ATOM 1019 O O . PHE A 1 128 ? 13.877 4.232 -27.693 1.00 68.69 128 PHE A O 1
ATOM 1026 N N . VAL A 1 129 ? 15.098 6.052 -27.191 1.00 75.38 129 VAL A N 1
ATOM 1027 C CA . VAL A 1 129 ? 15.005 6.696 -28.512 1.00 75.38 129 VAL A CA 1
ATOM 1028 C C . VAL A 1 129 ? 16.377 6.781 -29.180 1.00 75.38 129 VAL A C 1
ATOM 1030 O O . VAL A 1 129 ? 17.405 6.818 -28.514 1.00 75.38 129 VAL A O 1
ATOM 1033 N N . GLY A 1 130 ? 16.405 6.751 -30.512 1.00 77.44 130 GLY A N 1
ATOM 1034 C CA . GLY A 1 130 ? 17.634 6.822 -31.310 1.00 77.44 130 GLY A CA 1
ATOM 1035 C C . GLY A 1 130 ? 17.509 6.054 -32.623 1.00 77.44 130 GLY A C 1
ATOM 1036 O O . GLY A 1 130 ? 16.565 5.278 -32.800 1.00 77.44 130 GLY A O 1
ATOM 1037 N N . SER A 1 131 ? 18.471 6.226 -33.528 1.00 84.94 131 SER A N 1
ATOM 1038 C CA . SER A 1 131 ? 18.478 5.605 -34.862 1.00 84.94 131 SER A CA 1
ATOM 1039 C C . SER A 1 131 ? 18.359 4.074 -34.831 1.00 84.94 131 SER A C 1
ATOM 1041 O O . SER A 1 131 ? 18.642 3.415 -33.822 1.00 84.94 131 SER A O 1
ATOM 1043 N N . GLY A 1 132 ? 17.917 3.476 -35.939 1.00 90.75 132 GLY A N 1
ATOM 1044 C CA . GLY A 1 132 ? 17.938 2.019 -36.109 1.00 90.75 132 GLY A CA 1
ATOM 1045 C C . GLY A 1 132 ? 19.354 1.458 -35.920 1.00 90.75 132 GLY A C 1
ATOM 1046 O O . GLY A 1 132 ? 20.326 2.100 -36.299 1.00 90.75 132 GLY A O 1
ATOM 1047 N N . GLY A 1 133 ? 19.479 0.286 -35.293 1.00 88.94 133 GLY A N 1
ATOM 1048 C CA . GLY A 1 133 ? 20.770 -0.401 -35.129 1.00 88.94 133 GLY A CA 1
ATOM 1049 C C . GLY A 1 133 ? 21.638 0.016 -33.931 1.00 88.94 133 GLY A C 1
ATOM 1050 O O . GLY A 1 133 ? 22.578 -0.699 -33.621 1.00 88.94 133 GLY A O 1
ATOM 1051 N N . VAL A 1 134 ? 21.307 1.076 -33.180 1.00 83.94 134 VAL A N 1
ATOM 1052 C CA . VAL A 1 134 ? 22.125 1.551 -32.027 1.00 83.94 134 VAL A CA 1
ATOM 1053 C C . VAL A 1 134 ? 22.074 0.658 -30.770 1.00 83.94 134 VAL A C 1
ATOM 1055 O O . VAL A 1 134 ? 22.541 1.052 -29.710 1.00 83.94 134 VAL A O 1
ATOM 1058 N N . GLY A 1 135 ? 21.461 -0.528 -30.852 1.00 84.38 135 GLY A N 1
ATOM 1059 C CA . GLY A 1 135 ? 21.457 -1.503 -29.753 1.00 84.38 135 GLY A CA 1
ATOM 1060 C C . GLY A 1 135 ? 20.327 -1.378 -28.722 1.00 84.38 135 GLY A C 1
ATOM 1061 O O . GLY A 1 135 ? 20.351 -2.095 -27.731 1.00 84.38 135 GLY A O 1
ATOM 1062 N N . LYS A 1 136 ? 19.296 -0.548 -28.942 1.00 87.31 136 LYS A N 1
ATOM 1063 C CA . LYS A 1 136 ? 18.161 -0.381 -27.997 1.00 87.31 136 LYS A CA 1
ATOM 1064 C C . LYS A 1 136 ? 17.471 -1.703 -27.627 1.00 87.31 136 LYS A C 1
ATOM 1066 O O . LYS A 1 136 ? 17.268 -1.998 -26.454 1.00 87.31 136 LYS A O 1
ATOM 1071 N N . SER A 1 137 ? 17.119 -2.515 -28.628 1.00 84.69 137 SER A N 1
ATOM 1072 C CA . SER A 1 137 ? 16.476 -3.818 -28.403 1.00 84.69 137 SER A CA 1
ATOM 1073 C C . SER A 1 137 ? 17.414 -4.805 -27.711 1.00 84.69 137 SER A C 1
ATOM 1075 O O . SER A 1 137 ? 16.957 -5.590 -26.888 1.00 84.69 137 SER A O 1
ATOM 1077 N N . THR A 1 138 ? 18.712 -4.740 -28.011 1.00 86.19 138 THR A N 1
ATOM 1078 C CA . THR A 1 138 ? 19.745 -5.542 -27.346 1.00 86.19 138 THR A CA 1
ATOM 1079 C C . THR A 1 138 ? 19.858 -5.156 -25.874 1.00 86.19 138 THR A C 1
ATOM 1081 O O . THR A 1 138 ? 19.766 -6.025 -25.017 1.00 86.19 138 THR A O 1
ATOM 1084 N N . LEU A 1 139 ? 19.930 -3.859 -25.559 1.00 81.88 139 LEU A N 1
ATOM 1085 C CA . LEU A 1 139 ? 19.952 -3.357 -24.183 1.00 81.88 139 LEU A CA 1
ATOM 1086 C C . LEU A 1 139 ? 18.730 -3.831 -23.382 1.00 81.88 139 LEU A C 1
ATOM 1088 O O . LEU A 1 139 ? 18.886 -4.308 -22.263 1.00 81.88 139 LEU A O 1
ATOM 1092 N N . LEU A 1 140 ? 17.527 -3.781 -23.967 1.00 81.75 140 LEU A N 1
ATOM 1093 C CA . LEU A 1 140 ? 16.320 -4.306 -23.319 1.00 81.75 140 LEU A CA 1
ATOM 1094 C C . LEU A 1 140 ? 16.398 -5.819 -23.063 1.00 81.75 140 LEU A C 1
ATOM 1096 O O . LEU A 1 140 ? 16.010 -6.277 -21.994 1.00 81.75 140 LEU A O 1
ATOM 1100 N N . ARG A 1 141 ? 16.902 -6.616 -24.013 1.00 81.25 141 ARG A N 1
ATOM 1101 C CA . ARG A 1 141 ? 17.054 -8.071 -23.823 1.00 81.25 141 ARG A CA 1
ATOM 1102 C C . ARG A 1 141 ? 18.062 -8.410 -22.734 1.00 81.25 141 ARG A C 1
ATOM 1104 O O . ARG A 1 141 ? 17.792 -9.308 -21.941 1.00 81.25 141 ARG A O 1
ATOM 1111 N N . LEU A 1 142 ? 19.166 -7.671 -22.683 1.00 81.88 142 LEU A N 1
ATOM 1112 C CA . LEU A 1 142 ? 20.177 -7.779 -21.639 1.00 81.88 142 LEU A CA 1
ATOM 1113 C C . LEU A 1 142 ? 19.576 -7.454 -20.260 1.00 81.88 142 LEU A C 1
ATOM 1115 O O . LEU A 1 142 ? 19.701 -8.251 -19.335 1.00 81.88 142 LEU A O 1
ATOM 1119 N N . LEU A 1 143 ? 18.857 -6.333 -20.129 1.00 76.25 143 LEU A N 1
ATOM 1120 C CA . LEU A 1 143 ? 18.184 -5.933 -18.883 1.00 76.25 143 LEU A CA 1
ATOM 1121 C C . LEU A 1 143 ? 17.125 -6.941 -18.420 1.00 76.25 143 LEU A C 1
ATOM 1123 O O . LEU A 1 143 ? 16.970 -7.161 -17.227 1.00 76.25 143 LEU A O 1
ATOM 1127 N N . PHE A 1 144 ? 16.411 -7.584 -19.346 1.00 76.94 144 PHE A N 1
ATOM 1128 C CA . PHE A 1 144 ? 15.445 -8.638 -19.015 1.00 76.94 144 PHE A CA 1
ATOM 1129 C C . PHE A 1 144 ? 16.081 -10.021 -18.812 1.00 76.94 144 PHE A C 1
ATOM 1131 O O . PHE A 1 144 ? 15.352 -11.002 -18.675 1.00 76.94 144 PHE A O 1
ATOM 1138 N N . GLY A 1 145 ? 17.413 -10.131 -18.843 1.00 74.00 145 GLY A N 1
ATOM 1139 C CA . GLY A 1 145 ? 18.121 -11.405 -18.695 1.00 74.00 145 GLY A CA 1
ATOM 1140 C C . GLY A 1 145 ? 17.849 -12.407 -19.823 1.00 74.00 145 GLY A C 1
ATOM 1141 O O . GLY A 1 145 ? 18.100 -13.597 -19.657 1.00 74.00 145 GLY A O 1
ATOM 1142 N N . LYS A 1 146 ? 17.325 -11.953 -20.971 1.00 74.31 146 LYS A N 1
ATOM 1143 C CA . LYS A 1 146 ? 17.077 -12.803 -22.151 1.00 74.31 146 LYS A CA 1
ATOM 1144 C C . LYS A 1 146 ? 18.364 -13.154 -22.890 1.00 74.31 146 LYS A C 1
ATOM 1146 O O . LYS A 1 146 ? 18.395 -14.131 -23.629 1.00 74.31 146 LYS A O 1
ATOM 1151 N N . GLU A 1 147 ? 19.401 -12.345 -22.709 1.00 73.75 147 GLU A N 1
ATOM 1152 C CA . GLU A 1 147 ? 20.735 -12.554 -23.260 1.00 73.75 147 GLU A CA 1
ATOM 1153 C C . GLU A 1 147 ? 21.758 -12.305 -22.134 1.00 73.75 147 GLU A C 1
ATOM 1155 O O . GLU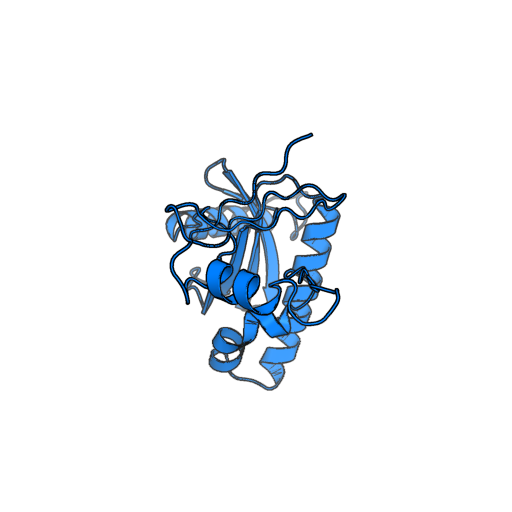 A 1 147 ? 21.613 -11.327 -21.395 1.00 73.75 147 GLU A O 1
ATOM 1160 N N . PRO A 1 148 ? 22.773 -13.170 -21.955 1.00 72.06 148 PRO A N 1
ATOM 1161 C CA . PRO A 1 148 ? 23.837 -12.921 -20.994 1.00 72.06 148 PRO A CA 1
ATOM 1162 C C . PRO A 1 148 ? 24.677 -11.727 -21.451 1.00 72.06 148 PRO A C 1
ATOM 1164 O O . PRO A 1 148 ? 25.051 -11.621 -22.621 1.00 72.06 148 PRO A O 1
ATOM 1167 N N . ALA A 1 149 ? 24.991 -10.828 -20.521 1.00 71.31 149 ALA A N 1
ATOM 1168 C CA . ALA A 1 149 ? 25.812 -9.673 -20.834 1.00 71.31 149 ALA A CA 1
ATOM 1169 C C . ALA A 1 149 ? 27.235 -10.106 -21.221 1.00 71.31 149 ALA A C 1
ATOM 1171 O O . ALA A 1 149 ? 27.881 -10.858 -20.480 1.00 71.31 149 ALA A O 1
ATOM 1172 N N . PRO A 1 150 ? 27.754 -9.629 -22.363 1.00 73.00 150 PRO A N 1
ATOM 1173 C CA . PRO A 1 150 ? 29.114 -9.940 -22.768 1.00 73.00 150 PRO A CA 1
ATOM 1174 C C . PRO A 1 150 ? 30.095 -9.391 -21.725 1.00 73.00 150 PRO A C 1
ATOM 1176 O O . PRO A 1 150 ? 30.085 -8.205 -21.425 1.00 73.00 150 PRO A O 1
ATOM 1179 N N . GLY A 1 151 ? 30.935 -10.253 -21.148 1.00 73.75 151 GLY A N 1
ATOM 1180 C CA . GLY A 1 151 ? 31.892 -9.850 -20.108 1.00 73.75 151 GLY A CA 1
ATOM 1181 C C . GLY A 1 151 ? 31.363 -9.899 -18.670 1.00 73.75 151 GLY A C 1
ATOM 1182 O O . GLY A 1 151 ? 32.064 -9.460 -17.766 1.00 73.75 151 GLY A O 1
ATOM 1183 N N . GLY A 1 152 ? 30.167 -10.454 -18.437 1.00 75.69 152 GLY A N 1
ATOM 1184 C CA . GLY A 1 152 ? 29.699 -10.814 -17.091 1.00 75.69 152 GLY A CA 1
ATOM 1185 C C . GLY A 1 152 ? 29.237 -9.649 -16.211 1.00 75.69 152 GLY A C 1
ATOM 1186 O O . GLY A 1 152 ? 29.112 -9.823 -15.002 1.00 75.69 152 GLY A O 1
ATOM 1187 N N . TYR A 1 153 ? 28.981 -8.471 -16.785 1.00 70.31 153 TYR A N 1
ATOM 1188 C CA . TYR A 1 153 ? 28.411 -7.342 -16.046 1.00 70.31 153 TYR A CA 1
ATOM 1189 C C . TYR A 1 153 ? 26.879 -7.425 -15.969 1.00 70.31 153 TYR A C 1
ATOM 1191 O O . TYR A 1 153 ? 26.238 -8.025 -16.824 1.00 70.31 153 TYR A O 1
ATOM 1199 N N . THR A 1 154 ? 26.263 -6.777 -14.981 1.00 72.19 154 THR A N 1
ATOM 1200 C CA . THR A 1 154 ? 24.799 -6.649 -14.916 1.00 72.19 154 THR A CA 1
ATOM 1201 C C . THR A 1 154 ? 24.373 -5.353 -15.611 1.00 72.19 154 THR A C 1
ATOM 1203 O O . THR A 1 154 ? 24.720 -4.269 -15.132 1.00 72.19 154 THR A O 1
ATOM 1206 N N . PRO A 1 155 ? 23.639 -5.412 -16.737 1.00 69.69 155 PRO A N 1
ATOM 1207 C CA . PRO A 1 155 ? 23.131 -4.218 -17.403 1.00 69.69 155 PRO A CA 1
ATOM 1208 C C . PRO A 1 155 ? 22.241 -3.441 -16.433 1.00 69.69 155 PRO A C 1
ATOM 1210 O O . PRO A 1 155 ? 21.383 -4.029 -15.780 1.00 69.69 155 PRO A O 1
ATOM 1213 N N . THR A 1 156 ? 22.451 -2.130 -16.333 1.00 65.00 156 THR A N 1
ATOM 1214 C CA . THR A 1 156 ? 21.750 -1.269 -15.371 1.00 65.00 156 THR A CA 1
ATOM 1215 C C . THR A 1 156 ? 21.330 0.027 -16.059 1.00 65.00 156 THR A C 1
ATOM 1217 O O . THR A 1 156 ? 22.123 0.620 -16.787 1.00 65.00 156 THR A O 1
ATOM 1220 N N . ILE A 1 157 ? 20.089 0.472 -15.841 1.00 67.44 157 ILE A N 1
ATOM 1221 C CA . ILE A 1 157 ? 19.647 1.832 -16.180 1.00 67.44 157 ILE A CA 1
ATOM 1222 C C . ILE A 1 157 ? 19.662 2.637 -14.886 1.00 67.44 157 ILE A C 1
ATOM 1224 O O . ILE A 1 157 ? 19.028 2.226 -13.915 1.00 67.44 157 ILE A O 1
ATOM 1228 N N . ASN A 1 158 ? 20.336 3.784 -14.891 1.00 56.28 158 ASN A N 1
ATOM 1229 C CA . ASN A 1 158 ? 20.191 4.774 -13.832 1.00 56.28 158 ASN A CA 1
ATOM 1230 C C . ASN A 1 158 ? 19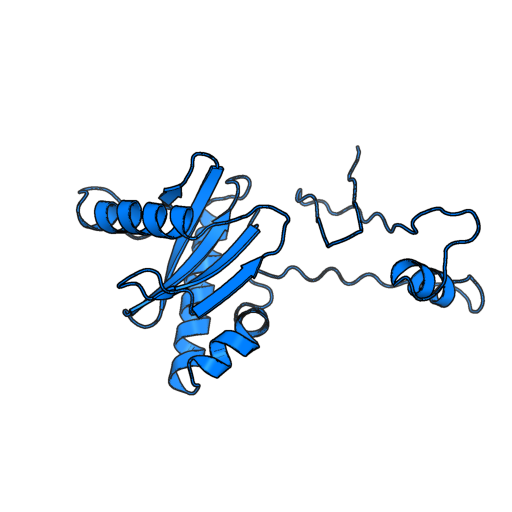.229 5.875 -14.304 1.00 56.28 158 ASN A C 1
ATOM 1232 O O . ASN A 1 158 ? 19.374 6.377 -15.419 1.00 56.28 158 ASN A O 1
ATOM 1236 N N . VAL A 1 159 ? 18.227 6.210 -13.491 1.00 52.97 159 VAL A N 1
ATOM 1237 C CA . VAL A 1 159 ? 17.243 7.262 -13.777 1.00 52.97 159 VAL A CA 1
ATOM 1238 C C . VAL A 1 159 ? 17.300 8.256 -12.627 1.00 52.97 159 VAL A C 1
ATOM 1240 O O . VAL A 1 159 ? 16.977 7.902 -11.496 1.00 52.97 159 VAL A O 1
ATOM 1243 N N . ALA A 1 160 ? 17.707 9.490 -12.920 1.00 42.69 160 ALA A N 1
ATOM 1244 C CA . ALA A 1 160 ? 17.629 10.591 -11.970 1.00 42.69 160 ALA A CA 1
ATOM 1245 C C . ALA A 1 160 ? 16.179 11.088 -11.896 1.00 42.69 160 ALA A C 1
ATOM 1247 O O . ALA A 1 160 ? 15.564 11.381 -12.923 1.00 42.69 160 ALA A O 1
ATOM 1248 N N . VAL A 1 161 ? 15.630 11.160 -10.687 1.00 48.94 161 VAL A N 1
ATOM 1249 C CA . VAL A 1 161 ? 14.298 11.704 -10.416 1.00 48.94 161 VAL A CA 1
ATOM 1250 C C . VAL A 1 161 ? 14.442 12.635 -9.220 1.00 48.94 161 VAL A C 1
ATOM 1252 O O . VAL A 1 161 ? 14.995 12.218 -8.207 1.00 48.94 161 VAL A O 1
ATOM 1255 N N . ASP A 1 162 ? 13.928 13.861 -9.305 1.00 42.50 162 ASP A N 1
ATOM 1256 C CA . ASP A 1 162 ? 14.034 14.877 -8.239 1.00 42.50 162 ASP A CA 1
ATOM 1257 C C . ASP A 1 162 ? 13.211 14.556 -6.965 1.00 42.50 162 ASP A C 1
ATOM 1259 O O . ASP A 1 162 ? 12.981 15.422 -6.125 1.00 42.50 162 ASP A O 1
ATOM 1263 N N . SER A 1 163 ? 12.762 13.310 -6.776 1.00 41.44 163 SER A N 1
ATOM 1264 C CA . SER A 1 163 ? 12.053 12.867 -5.570 1.00 41.44 163 SER A CA 1
ATOM 1265 C C . SER A 1 163 ? 12.651 11.566 -5.023 1.00 41.44 163 SER A C 1
ATOM 1267 O O . SER A 1 163 ? 12.703 10.545 -5.709 1.00 41.44 163 SER A O 1
ATOM 1269 N N . SER A 1 164 ? 13.117 11.641 -3.779 1.00 40.03 164 SER A N 1
ATOM 1270 C CA . SER A 1 164 ? 14.077 10.767 -3.103 1.00 40.03 164 SER A CA 1
ATOM 1271 C C . SER A 1 164 ? 13.514 9.429 -2.603 1.00 40.03 164 SER A C 1
ATOM 1273 O O . SER A 1 164 ? 13.175 9.322 -1.428 1.00 40.03 164 SER A O 1
ATOM 1275 N N . GLU A 1 165 ? 13.485 8.382 -3.435 1.00 41.16 165 GLU A N 1
ATOM 1276 C CA . GLU A 1 165 ? 13.142 7.014 -3.001 1.00 41.16 165 GLU A CA 1
ATOM 1277 C C . GLU A 1 165 ? 13.930 5.924 -3.774 1.00 41.16 165 GLU A C 1
ATOM 1279 O O . GLU A 1 165 ? 13.830 5.794 -4.990 1.00 41.16 165 GLU A O 1
ATOM 1284 N N . THR A 1 166 ? 14.757 5.131 -3.076 1.00 38.69 166 THR A N 1
ATOM 1285 C CA . THR A 1 166 ? 15.780 4.214 -3.648 1.00 38.69 166 THR A CA 1
ATOM 1286 C C . THR A 1 166 ? 15.263 2.881 -4.238 1.00 38.69 166 THR A C 1
ATOM 1288 O O . THR A 1 166 ? 15.679 1.830 -3.791 1.00 38.69 166 THR A O 1
ATOM 1291 N N . ILE A 1 167 ? 14.363 2.875 -5.226 1.00 43.34 167 ILE A N 1
ATOM 1292 C CA . ILE A 1 167 ? 13.808 1.704 -5.974 1.00 43.34 167 ILE A CA 1
ATOM 1293 C C . ILE A 1 167 ? 14.439 0.274 -5.880 1.00 43.34 167 ILE A C 1
ATOM 1295 O O . ILE A 1 167 ? 15.207 -0.022 -6.793 1.00 43.34 167 ILE A O 1
ATOM 1299 N N . GLN A 1 168 ? 14.143 -0.670 -4.956 1.00 35.66 168 GLN A N 1
ATOM 1300 C CA . GLN A 1 168 ? 14.652 -2.071 -5.083 1.00 35.66 168 GLN A CA 1
ATOM 1301 C C . GLN A 1 168 ? 13.659 -3.064 -5.727 1.00 35.66 168 GLN A C 1
ATOM 1303 O O . GLN A 1 168 ? 12.838 -3.670 -5.040 1.00 35.66 168 GLN A O 1
ATOM 1308 N N . PHE A 1 169 ? 13.849 -3.368 -7.020 1.00 41.88 169 PHE A N 1
ATOM 1309 C CA . PHE A 1 169 ? 13.165 -4.459 -7.737 1.00 41.88 169 PHE A CA 1
ATOM 1310 C C . PHE A 1 169 ? 14.073 -5.693 -7.924 1.00 41.88 169 PHE A C 1
ATOM 1312 O O . PHE A 1 169 ? 14.936 -5.730 -8.802 1.00 41.88 169 PHE A O 1
ATOM 1319 N N . GLY A 1 170 ? 13.853 -6.756 -7.141 1.00 50.16 170 GLY A N 1
ATOM 1320 C CA . GLY A 1 170 ? 14.438 -8.081 -7.414 1.00 50.16 170 GLY A CA 1
ATOM 1321 C C . GLY A 1 170 ? 15.979 -8.124 -7.450 1.00 50.16 170 GLY A C 1
ATOM 1322 O O . GLY A 1 170 ? 16.633 -7.837 -6.441 1.00 50.16 170 GLY A O 1
ATOM 1323 N N . THR A 1 171 ? 16.548 -8.562 -8.581 1.00 30.83 171 THR A N 1
ATOM 1324 C CA . THR A 1 171 ? 17.998 -8.720 -8.843 1.00 30.83 171 THR A CA 1
ATOM 1325 C C . THR A 1 171 ? 18.704 -7.448 -9.311 1.00 30.83 171 THR A C 1
ATOM 1327 O O . THR A 1 171 ? 19.910 -7.487 -9.543 1.00 30.83 171 THR A O 1
ATOM 1330 N N . PHE A 1 172 ? 17.999 -6.326 -9.441 1.00 34.12 172 PHE A N 1
ATOM 1331 C CA . PHE A 1 172 ? 18.604 -5.071 -9.875 1.00 34.12 172 PHE A CA 1
ATOM 1332 C C . PHE A 1 172 ? 18.773 -4.119 -8.692 1.00 34.12 172 PHE A C 1
ATOM 1334 O O . PHE A 1 172 ? 17.895 -3.992 -7.835 1.00 34.12 172 PHE A O 1
ATOM 1341 N N . LEU A 1 173 ? 19.943 -3.485 -8.642 1.00 32.16 173 LEU A N 1
ATOM 1342 C CA . LEU A 1 173 ? 20.335 -2.512 -7.632 1.00 32.16 173 LEU A CA 1
ATOM 1343 C C . LEU A 1 173 ? 20.443 -1.167 -8.353 1.00 32.16 173 LEU A C 1
ATOM 1345 O O . LEU A 1 173 ? 21.352 -0.958 -9.153 1.00 32.16 173 LEU A O 1
ATOM 1349 N N . VAL A 1 174 ? 19.457 -0.297 -8.141 1.00 39.69 174 VAL A N 1
ATOM 1350 C CA . VAL A 1 174 ? 19.486 1.083 -8.633 1.00 39.69 174 VAL A CA 1
ATOM 1351 C C . VAL A 1 174 ? 20.099 1.925 -7.524 1.00 39.69 174 VAL A C 1
ATOM 1353 O O . VAL A 1 174 ? 19.481 2.126 -6.480 1.00 39.69 174 VAL A O 1
ATOM 1356 N N . THR A 1 175 ? 21.333 2.376 -7.731 1.00 32.94 175 THR A N 1
ATOM 1357 C CA . THR A 1 175 ? 22.022 3.257 -6.786 1.00 32.94 175 THR A CA 1
ATOM 1358 C C . THR A 1 175 ? 21.977 4.684 -7.313 1.00 32.94 175 THR A C 1
ATOM 1360 O O . THR A 1 175 ? 22.527 4.980 -8.375 1.00 32.94 175 THR A O 1
ATOM 1363 N N . VAL A 1 176 ? 21.327 5.563 -6.556 1.00 35.97 176 VAL A N 1
ATOM 1364 C CA . VAL A 1 176 ? 21.328 7.010 -6.793 1.00 35.97 176 VAL A CA 1
ATOM 1365 C C . VAL A 1 176 ? 22.516 7.595 -6.028 1.00 35.97 176 VAL A C 1
ATOM 1367 O O . VAL A 1 176 ? 22.634 7.351 -4.828 1.00 35.97 176 VAL A O 1
ATOM 1370 N N . TRP A 1 177 ? 23.414 8.291 -6.722 1.00 27.34 177 TRP A N 1
ATOM 1371 C CA . TRP A 1 177 ? 24.545 9.025 -6.143 1.00 27.34 177 TRP A CA 1
ATOM 1372 C C . TRP A 1 177 ? 24.551 10.449 -6.697 1.00 27.34 177 TRP A C 1
ATOM 1374 O O . TRP A 1 177 ? 24.157 10.640 -7.848 1.00 27.34 177 TRP A O 1
ATOM 1384 N N . ASP A 1 178 ? 24.967 11.378 -5.833 1.00 35.25 178 ASP A N 1
ATOM 1385 C CA . ASP A 1 178 ? 25.186 12.816 -6.065 1.00 35.25 178 ASP A CA 1
ATOM 1386 C C . ASP A 1 178 ? 26.040 13.097 -7.316 1.00 35.25 178 ASP A C 1
ATOM 1388 O O . ASP A 1 178 ? 27.105 12.444 -7.460 1.00 35.25 178 ASP A O 1
#

pLDDT: mean 82.73, std 18.48, range [27.34, 98.44]